Protein AF-A0A928TFN0-F1 (afdb_monomer_lite)

Secondary structure (DSSP, 8-state):
-----S-TT------HHHHHHHHHHHHHHHS-SGGGHHHHHHHHHHHHHHHT-SSHHHHHHHHHHHHHH-HHHHHHHHHHHTTS----SSS----THHHHHHHHHHHHHHTTSSS-SSHHHHHHHHHHHHHHHHHHHTT--SHHHH--

pLDDT: mean 82.78, std 14.3, range [35.62, 97.25]

Radius of gyration: 19.44 Å; chains: 1; bounding box: 48×48×48 Å

Sequence (148 aa):
MTDNHRCPGVRFQRCTWHLKHNAAEWIRERYPRPEDEGQRRGLMAAVHAIVDAPTLAQRARSLTILNDDFPWLAGQLSRVLDRIPPKADDHPVRTNSLMERGFRELRRRTRTMDGFGSDQGAANFHLLWMLKENARTNGRDYLPEILP

Structure (mmCIF, N/CA/C/O backbone):
data_AF-A0A928TFN0-F1
#
_entry.id   AF-A0A928TFN0-F1
#
loop_
_atom_site.group_PDB
_atom_site.id
_atom_site.type_symbol
_atom_site.label_atom_id
_atom_site.label_alt_id
_atom_site.label_comp_id
_atom_site.label_asym_id
_atom_site.label_entity_id
_atom_site.label_seq_id
_atom_site.pdbx_PDB_ins_code
_atom_site.Cartn_x
_atom_site.Cartn_y
_atom_site.Cartn_z
_atom_site.occupancy
_atom_site.B_iso_or_equiv
_atom_site.auth_seq_id
_atom_site.auth_comp_id
_atom_site.auth_asym_id
_atom_site.auth_atom_id
_atom_site.pdbx_PDB_model_num
ATOM 1 N N . MET A 1 1 ? -7.897 -28.197 -3.076 1.00 35.62 1 MET A N 1
ATOM 2 C CA . MET A 1 1 ? -6.631 -28.877 -3.417 1.00 35.62 1 MET A CA 1
ATOM 3 C C . MET A 1 1 ? -5.660 -27.818 -3.907 1.00 35.62 1 MET A C 1
ATOM 5 O O . MET A 1 1 ? -5.835 -27.315 -5.006 1.00 35.62 1 MET A O 1
ATOM 9 N N . THR A 1 2 ? -4.744 -27.367 -3.051 1.00 41.22 2 THR A N 1
ATOM 10 C CA . THR A 1 2 ? -3.763 -26.318 -3.374 1.00 41.22 2 THR A CA 1
ATOM 11 C C . THR A 1 2 ? -2.402 -26.963 -3.555 1.00 41.22 2 THR A C 1
ATOM 13 O O . THR A 1 2 ? -1.784 -27.401 -2.586 1.00 41.22 2 THR A O 1
ATOM 16 N N . ASP A 1 3 ? -1.982 -27.041 -4.808 1.00 40.56 3 ASP A N 1
ATOM 17 C CA . ASP A 1 3 ? -0.717 -27.620 -5.221 1.00 40.56 3 ASP A CA 1
ATOM 18 C C . ASP A 1 3 ? 0.430 -26.639 -4.901 1.00 40.56 3 ASP A C 1
ATOM 20 O O . ASP A 1 3 ? 0.657 -25.655 -5.603 1.00 40.56 3 ASP A O 1
ATOM 24 N N . ASN A 1 4 ? 1.103 -26.855 -3.766 1.00 47.41 4 ASN A N 1
ATOM 25 C CA . ASN A 1 4 ? 2.175 -26.009 -3.218 1.00 47.41 4 ASN A CA 1
ATOM 26 C C . ASN A 1 4 ? 3.569 -26.577 -3.560 1.00 47.41 4 ASN A C 1
ATOM 28 O O . ASN A 1 4 ? 4.389 -26.819 -2.677 1.00 47.41 4 ASN A O 1
ATOM 32 N N . HIS A 1 5 ? 3.867 -26.794 -4.841 1.00 45.38 5 HIS A N 1
ATOM 33 C CA . HIS A 1 5 ? 5.091 -27.495 -5.264 1.00 45.38 5 HIS A CA 1
ATOM 34 C C . HIS A 1 5 ? 6.331 -26.620 -5.537 1.00 45.38 5 HIS A C 1
ATOM 36 O O . HIS A 1 5 ? 7.289 -27.117 -6.119 1.00 45.38 5 HIS A O 1
ATOM 42 N N . ARG A 1 6 ? 6.384 -25.333 -5.146 1.00 54.34 6 ARG A N 1
ATOM 43 C CA . ARG A 1 6 ? 7.550 -24.481 -5.499 1.00 54.34 6 ARG A CA 1
ATOM 44 C C . ARG A 1 6 ? 8.508 -24.070 -4.378 1.00 54.34 6 ARG A C 1
ATOM 46 O O . ARG A 1 6 ? 9.649 -23.787 -4.713 1.00 54.34 6 ARG A O 1
ATOM 53 N N . CYS A 1 7 ? 8.144 -24.112 -3.091 1.00 58.62 7 CYS A N 1
ATOM 54 C CA . CYS A 1 7 ? 9.080 -23.854 -1.975 1.00 58.62 7 CYS A CA 1
ATOM 55 C C . CYS A 1 7 ? 8.576 -24.481 -0.651 1.00 58.62 7 CYS A C 1
ATOM 57 O O . CYS A 1 7 ? 7.824 -23.823 0.076 1.00 58.62 7 CYS A O 1
ATOM 59 N N . PRO A 1 8 ? 8.960 -25.723 -0.300 1.00 61.12 8 PRO A N 1
ATOM 60 C CA . PRO A 1 8 ? 8.598 -26.323 0.986 1.00 61.12 8 PRO A CA 1
ATOM 61 C C . PRO A 1 8 ? 9.149 -25.490 2.154 1.00 61.12 8 PRO A C 1
ATOM 63 O O . PRO A 1 8 ? 10.293 -25.047 2.116 1.00 61.12 8 PRO A O 1
ATOM 66 N N . GLY A 1 9 ? 8.337 -25.253 3.186 1.00 66.06 9 GLY A N 1
ATOM 67 C CA . GLY A 1 9 ? 8.740 -24.486 4.376 1.00 66.06 9 GLY A CA 1
ATOM 68 C C . GLY A 1 9 ? 8.634 -22.959 4.252 1.00 66.06 9 GLY A C 1
ATOM 69 O O . GLY A 1 9 ? 8.731 -22.265 5.262 1.00 66.06 9 GLY A O 1
ATOM 70 N N . VAL A 1 10 ? 8.361 -22.415 3.060 1.00 63.78 10 VAL A N 1
ATOM 71 C CA . VAL A 1 10 ? 8.151 -20.971 2.872 1.00 63.78 10 VAL A CA 1
ATOM 72 C C . VAL A 1 10 ? 6.663 -20.646 2.966 1.00 63.78 10 VAL A C 1
ATOM 74 O O . VAL A 1 10 ? 5.858 -21.053 2.127 1.00 63.78 10 VAL A O 1
ATOM 77 N N . ARG A 1 11 ? 6.272 -19.874 3.986 1.00 64.19 11 ARG A N 1
ATOM 78 C CA . ARG A 1 11 ? 4.897 -19.372 4.101 1.00 64.19 11 ARG A CA 1
ATOM 79 C C . ARG A 1 11 ? 4.682 -18.265 3.071 1.00 64.19 11 ARG A C 1
ATOM 81 O O . ARG A 1 11 ? 5.269 -17.193 3.190 1.00 64.19 11 ARG A O 1
ATOM 88 N N . PHE A 1 12 ? 3.792 -18.489 2.105 1.00 67.75 12 PHE A N 1
ATOM 89 C CA . PHE A 1 12 ? 3.294 -17.407 1.258 1.00 67.75 12 PHE A CA 1
ATOM 90 C C . PHE A 1 12 ? 2.540 -16.391 2.120 1.00 67.75 12 PHE A C 1
ATOM 92 O O . PHE A 1 12 ? 1.577 -16.730 2.810 1.00 67.75 12 PHE A O 1
ATOM 99 N N . GLN A 1 13 ? 2.995 -15.143 2.089 1.00 72.75 13 GLN A N 1
ATOM 100 C CA . GLN A 1 13 ? 2.416 -14.039 2.846 1.00 72.75 13 GLN A CA 1
ATOM 101 C C . GLN A 1 13 ? 2.126 -12.875 1.911 1.00 72.75 13 GLN A C 1
ATOM 103 O O . GLN A 1 13 ? 2.825 -12.656 0.918 1.00 72.75 13 GLN A O 1
ATOM 108 N N . ARG A 1 14 ? 1.090 -12.100 2.231 1.00 75.88 14 ARG A N 1
ATOM 109 C CA . ARG A 1 14 ? 0.818 -10.869 1.498 1.00 75.88 14 ARG A CA 1
ATOM 110 C C . ARG A 1 14 ? 1.808 -9.792 1.934 1.00 75.88 14 ARG A C 1
ATOM 112 O O . ARG A 1 14 ? 2.022 -9.566 3.120 1.00 75.88 14 ARG A O 1
ATOM 119 N N . CYS A 1 15 ? 2.386 -9.098 0.960 1.00 78.81 15 CYS A N 1
ATOM 120 C CA . CYS A 1 15 ? 3.275 -7.973 1.219 1.00 78.81 15 CYS A CA 1
ATOM 121 C C . CYS A 1 15 ? 2.504 -6.835 1.915 1.00 78.81 15 CYS A C 1
ATOM 123 O O . CYS A 1 15 ? 1.539 -6.303 1.358 1.00 78.81 15 CYS A O 1
ATOM 125 N N . THR A 1 16 ? 2.949 -6.439 3.112 1.00 81.88 16 THR A N 1
ATOM 126 C CA . THR A 1 16 ? 2.327 -5.363 3.906 1.00 81.88 16 THR A CA 1
ATOM 127 C C . THR A 1 16 ? 2.329 -4.024 3.170 1.00 81.88 16 THR A C 1
ATOM 129 O O . THR A 1 16 ? 1.374 -3.257 3.291 1.00 81.88 16 THR A O 1
ATOM 132 N N . TRP A 1 17 ? 3.354 -3.763 2.350 1.00 81.31 17 TRP A N 1
ATOM 133 C CA . TRP A 1 17 ? 3.415 -2.566 1.513 1.00 81.31 17 TRP A CA 1
ATOM 134 C C . TRP A 1 17 ? 2.275 -2.514 0.495 1.00 81.31 17 TRP A C 1
ATOM 136 O O . TRP A 1 17 ? 1.579 -1.508 0.426 1.00 81.31 17 TRP A O 1
ATOM 146 N N . HIS A 1 18 ? 2.033 -3.602 -0.243 1.00 83.75 18 HIS A N 1
ATOM 147 C CA . HIS A 1 18 ? 0.952 -3.645 -1.234 1.00 83.75 18 HIS A CA 1
ATOM 148 C C . HIS A 1 18 ? -0.418 -3.436 -0.590 1.00 83.75 18 HIS A C 1
ATOM 150 O O . HIS A 1 18 ? -1.271 -2.775 -1.173 1.00 83.75 18 HIS A O 1
ATOM 156 N N . LEU A 1 19 ? -0.632 -3.956 0.624 1.00 87.44 19 LEU A N 1
ATOM 157 C CA . LEU A 1 19 ? -1.867 -3.686 1.356 1.00 87.44 19 LEU A CA 1
ATOM 158 C C . LEU A 1 19 ? -2.001 -2.188 1.664 1.00 87.44 19 LEU A C 1
ATOM 160 O O . LEU A 1 19 ? -3.029 -1.602 1.341 1.00 87.44 19 LEU A O 1
ATOM 164 N N . LYS A 1 20 ? -0.968 -1.560 2.237 1.00 88.56 20 LYS A N 1
ATOM 165 C CA . LYS A 1 20 ? -0.982 -0.124 2.565 1.00 88.56 20 LYS A CA 1
ATOM 166 C C . LYS A 1 20 ? -1.135 0.755 1.320 1.00 88.56 20 LYS A C 1
ATOM 168 O O . LYS A 1 20 ? -1.862 1.740 1.369 1.00 88.56 20 LYS A O 1
ATOM 173 N N . HIS A 1 21 ? -0.495 0.385 0.209 1.00 87.88 21 HIS A N 1
ATOM 174 C CA . HIS A 1 21 ? -0.647 1.072 -1.072 1.00 87.88 21 HIS A CA 1
ATOM 175 C C . HIS A 1 21 ? -2.091 0.991 -1.575 1.00 87.88 21 HIS A C 1
ATOM 177 O O . HIS A 1 21 ? -2.687 2.024 -1.856 1.00 87.88 21 HIS A O 1
ATOM 183 N N . ASN A 1 22 ? -2.681 -0.207 -1.602 1.00 90.94 22 ASN A N 1
ATOM 184 C CA . ASN A 1 22 ? -4.072 -0.382 -2.017 1.00 90.94 22 ASN A CA 1
ATOM 185 C C . ASN A 1 22 ? -5.038 0.384 -1.105 1.00 90.94 22 ASN A C 1
ATOM 187 O O . ASN A 1 22 ? -5.954 1.029 -1.600 1.00 90.94 22 ASN A O 1
ATOM 191 N N . ALA A 1 23 ? -4.809 0.367 0.211 1.00 93.06 23 ALA A N 1
ATOM 192 C CA . ALA A 1 23 ? -5.610 1.135 1.157 1.00 93.06 23 ALA A CA 1
ATOM 193 C C . ALA A 1 23 ? -5.541 2.644 0.885 1.00 93.06 23 ALA A C 1
ATOM 195 O O . ALA A 1 23 ? -6.572 3.311 0.912 1.00 93.06 23 ALA A O 1
ATOM 196 N N . ALA A 1 24 ? -4.355 3.168 0.562 1.00 93.31 24 ALA A N 1
ATOM 197 C CA . ALA A 1 24 ? -4.192 4.565 0.176 1.00 93.31 24 ALA A CA 1
ATOM 198 C C . ALA A 1 24 ? -4.970 4.909 -1.106 1.00 93.31 24 ALA A C 1
ATOM 200 O O . ALA A 1 24 ? -5.568 5.983 -1.171 1.00 93.31 24 ALA A O 1
ATOM 201 N N . GLU A 1 25 ? -5.000 4.012 -2.097 1.00 94.50 25 GLU A N 1
ATOM 202 C CA . GLU A 1 25 ? -5.797 4.207 -3.316 1.00 94.50 25 GLU A CA 1
ATOM 203 C C . GLU A 1 25 ? -7.305 4.177 -3.015 1.00 94.50 25 GLU A C 1
ATOM 205 O O . GLU A 1 25 ? -7.998 5.118 -3.389 1.00 94.50 25 GLU A O 1
ATOM 210 N N . TRP A 1 26 ? -7.808 3.212 -2.233 1.00 96.12 26 TRP A N 1
ATOM 211 C CA . TRP A 1 26 ? -9.227 3.174 -1.830 1.00 96.12 26 TRP A CA 1
ATOM 212 C C . TRP A 1 26 ? -9.656 4.443 -1.082 1.00 96.12 26 TRP A C 1
ATOM 214 O O . TRP A 1 26 ? -10.739 4.984 -1.302 1.00 96.12 26 TRP A O 1
ATOM 224 N N . ILE A 1 27 ? -8.795 4.932 -0.185 1.00 97.12 27 ILE A N 1
ATOM 225 C CA . ILE A 1 27 ? -9.020 6.172 0.561 1.00 97.12 27 ILE A CA 1
ATOM 226 C C . ILE A 1 27 ? -9.044 7.375 -0.389 1.00 97.12 27 ILE A C 1
ATOM 228 O O . ILE A 1 27 ? -9.915 8.230 -0.248 1.00 97.12 27 ILE A O 1
ATOM 232 N N . ARG A 1 28 ? -8.132 7.447 -1.367 1.00 96.50 28 ARG A N 1
ATOM 233 C CA . ARG A 1 28 ? -8.091 8.538 -2.353 1.00 96.50 28 ARG A CA 1
ATOM 234 C C . ARG A 1 28 ? -9.305 8.524 -3.282 1.00 96.50 28 ARG A C 1
ATOM 236 O O . ARG A 1 28 ? -9.832 9.587 -3.583 1.00 96.50 28 ARG A O 1
ATOM 243 N N . GLU A 1 29 ? -9.763 7.350 -3.704 1.00 96.31 29 GLU A N 1
ATOM 244 C CA . GLU A 1 29 ? -10.983 7.196 -4.506 1.00 96.31 29 GLU A CA 1
ATOM 245 C C . GLU A 1 29 ? -12.220 7.698 -3.750 1.00 96.31 29 GLU A C 1
ATOM 247 O O . GLU A 1 29 ? -13.079 8.366 -4.325 1.00 96.31 29 GLU A O 1
ATOM 252 N N . ARG A 1 30 ? -12.301 7.413 -2.444 1.00 96.50 30 ARG A N 1
ATOM 253 C CA . ARG A 1 30 ? -13.411 7.846 -1.582 1.00 96.50 30 ARG A CA 1
ATOM 254 C C . ARG A 1 30 ? -13.354 9.341 -1.250 1.00 96.50 30 ARG A C 1
ATOM 256 O O . ARG A 1 30 ? -14.400 9.979 -1.164 1.00 96.50 30 ARG A O 1
ATOM 263 N N . TYR A 1 31 ? -12.147 9.868 -1.061 1.00 96.50 31 TYR A N 1
ATOM 264 C CA . TYR A 1 31 ? -11.862 11.244 -0.656 1.00 96.50 31 TYR A CA 1
ATOM 265 C C . TYR A 1 31 ? -10.922 11.907 -1.674 1.00 96.50 31 TYR A C 1
ATOM 267 O O . TYR A 1 31 ? -9.718 12.025 -1.413 1.00 96.50 31 TYR A O 1
ATOM 275 N N . PRO A 1 32 ? -11.428 12.302 -2.857 1.00 95.44 32 PRO A N 1
ATOM 276 C CA . PRO A 1 32 ? -10.587 12.771 -3.955 1.00 95.44 32 PRO A CA 1
ATOM 277 C C . PRO A 1 32 ? -10.172 14.239 -3.822 1.00 95.44 32 PRO A C 1
ATOM 279 O O . PRO A 1 32 ? -9.255 14.677 -4.518 1.00 95.44 32 PRO A O 1
ATOM 282 N N . ARG A 1 33 ? -10.848 15.026 -2.974 1.00 96.38 33 ARG A N 1
ATOM 283 C CA . ARG A 1 33 ? -10.698 16.482 -2.986 1.00 96.38 33 ARG A CA 1
ATOM 284 C C . ARG A 1 33 ? -9.510 16.938 -2.136 1.00 96.38 33 ARG A C 1
ATOM 286 O O . ARG A 1 33 ? -9.216 16.301 -1.121 1.00 96.38 33 ARG A O 1
ATOM 293 N N . PRO A 1 34 ? -8.800 18.019 -2.499 1.00 94.44 34 PRO A N 1
ATOM 294 C CA . PRO A 1 34 ? -7.652 18.495 -1.727 1.00 94.44 34 PRO A CA 1
ATOM 295 C C . PRO A 1 34 ? -7.956 18.735 -0.240 1.00 94.44 34 PRO A C 1
ATOM 297 O O . PRO A 1 34 ? -7.139 18.366 0.603 1.00 94.44 34 PRO A O 1
ATOM 300 N N . GLU A 1 35 ? -9.137 19.260 0.092 1.00 96.25 35 GLU A N 1
ATOM 301 C CA . GLU A 1 35 ? -9.583 19.536 1.463 1.00 96.25 35 GLU A CA 1
ATOM 302 C C . GLU A 1 35 ? -9.689 18.286 2.355 1.00 96.25 35 GLU A C 1
ATOM 304 O O . GLU A 1 35 ? -9.508 18.382 3.569 1.00 96.25 35 GLU A O 1
ATOM 309 N N . ASP A 1 36 ? -9.867 17.096 1.773 1.00 96.12 36 ASP A N 1
ATOM 310 C CA . ASP A 1 36 ? -9.971 15.841 2.526 1.00 96.12 36 ASP A CA 1
ATOM 311 C C . ASP A 1 36 ? -8.604 15.305 3.006 1.00 96.12 36 ASP A C 1
ATOM 313 O O . ASP A 1 36 ? -8.508 14.200 3.546 1.00 96.12 36 ASP A O 1
ATOM 317 N N . GLU A 1 37 ? -7.507 16.047 2.819 1.00 94.81 37 GLU A N 1
ATOM 318 C CA . GLU A 1 37 ? -6.153 15.583 3.155 1.00 94.81 37 GLU A CA 1
ATOM 319 C C . GLU A 1 37 ? -5.993 15.206 4.634 1.00 94.81 37 GLU A C 1
ATOM 321 O O . GLU A 1 37 ? -5.263 14.270 4.968 1.00 94.81 37 GLU A O 1
ATOM 326 N N . GLY A 1 38 ? -6.683 15.906 5.539 1.00 96.19 38 GLY A N 1
ATOM 327 C CA . GLY A 1 38 ? -6.726 15.535 6.956 1.00 96.19 38 GLY A CA 1
ATOM 328 C C . GLY A 1 38 ? -7.355 14.155 7.166 1.00 96.19 38 GLY A C 1
ATOM 329 O O . GLY A 1 38 ? -6.760 13.295 7.818 1.00 96.19 38 GLY A O 1
ATOM 330 N N . GLN A 1 39 ? -8.508 13.918 6.535 1.00 96.06 39 GLN A N 1
ATOM 331 C CA . GLN A 1 39 ? -9.232 12.648 6.596 1.00 96.06 39 GLN A CA 1
ATOM 332 C C . GLN A 1 39 ? -8.397 11.501 6.016 1.00 96.06 39 GLN A C 1
ATOM 334 O O . GLN A 1 39 ? -8.272 10.446 6.640 1.00 96.06 39 GLN A O 1
ATOM 339 N N . ARG A 1 40 ? -7.760 11.714 4.855 1.00 97.25 40 ARG A N 1
ATOM 340 C CA . ARG A 1 40 ? -6.887 10.710 4.227 1.00 97.25 40 ARG A CA 1
ATOM 341 C C . ARG A 1 40 ? -5.736 10.302 5.142 1.00 97.25 40 ARG A C 1
ATOM 343 O O . ARG A 1 40 ? -5.477 9.109 5.306 1.00 97.25 40 ARG A O 1
ATOM 350 N N . ARG A 1 41 ? -5.064 11.277 5.765 1.00 95.62 41 ARG A N 1
ATOM 351 C CA . ARG A 1 41 ? -3.960 11.021 6.703 1.00 95.62 41 ARG A CA 1
ATOM 352 C C . ARG A 1 41 ? -4.428 10.276 7.952 1.00 95.62 41 ARG A C 1
ATOM 354 O O . ARG A 1 41 ? -3.767 9.320 8.351 1.00 95.62 41 ARG A O 1
ATOM 361 N N . GLY A 1 42 ? -5.573 10.657 8.521 1.00 95.81 42 GLY A N 1
ATOM 362 C CA . GLY A 1 42 ? -6.166 9.972 9.674 1.00 95.81 42 GLY A CA 1
ATOM 363 C C . GLY A 1 42 ? -6.505 8.508 9.381 1.00 95.81 42 GLY A C 1
ATOM 364 O O . GLY A 1 42 ? -6.097 7.611 10.120 1.00 95.81 42 GLY A O 1
ATOM 365 N N . LEU A 1 43 ? -7.162 8.242 8.249 1.00 97.00 43 LEU A N 1
ATOM 366 C CA . LEU A 1 43 ? -7.491 6.879 7.826 1.00 97.00 43 LEU A CA 1
ATOM 367 C C . LEU A 1 43 ? -6.239 6.044 7.540 1.00 97.00 43 LEU A C 1
ATOM 369 O O . LEU A 1 43 ? -6.169 4.884 7.942 1.00 97.00 43 LEU A O 1
ATOM 373 N N . MET A 1 44 ? -5.215 6.625 6.910 1.00 96.19 44 MET A N 1
ATOM 374 C CA . MET A 1 44 ? -3.945 5.925 6.709 1.00 96.19 44 MET A CA 1
ATOM 375 C C . MET A 1 44 ? -3.236 5.610 8.029 1.00 96.19 44 MET A C 1
ATOM 377 O O . MET A 1 44 ? -2.676 4.523 8.162 1.00 96.19 44 MET A O 1
ATOM 381 N N . ALA A 1 45 ? -3.290 6.494 9.029 1.00 93.50 45 ALA A N 1
ATOM 382 C CA . ALA A 1 45 ? -2.757 6.199 10.359 1.00 93.50 45 ALA A CA 1
ATOM 383 C C . ALA A 1 45 ? -3.474 5.000 11.009 1.00 93.50 45 ALA A C 1
ATOM 385 O O . ALA A 1 45 ? -2.814 4.121 11.568 1.00 93.50 45 ALA A O 1
ATOM 386 N N . ALA A 1 46 ? -4.800 4.899 10.857 1.00 94.25 46 ALA A N 1
ATOM 387 C CA . ALA A 1 46 ? -5.560 3.731 11.304 1.00 94.25 46 ALA A CA 1
ATOM 388 C C . ALA A 1 46 ? -5.151 2.448 10.552 1.00 94.25 46 ALA A C 1
ATOM 390 O O . ALA A 1 46 ? -4.934 1.406 11.174 1.00 94.25 46 ALA A O 1
ATOM 391 N N . VAL A 1 47 ? -4.957 2.523 9.229 1.00 94.06 47 VAL A N 1
ATOM 392 C CA . VAL A 1 47 ? -4.432 1.405 8.421 1.00 94.06 47 VAL A CA 1
ATOM 393 C C . VAL A 1 47 ? -3.069 0.948 8.945 1.00 94.06 47 VAL A C 1
ATOM 395 O O . VAL A 1 47 ? -2.856 -0.251 9.122 1.00 94.06 47 VAL A O 1
ATOM 398 N N . HIS A 1 48 ? -2.155 1.879 9.228 1.00 90.50 48 HIS A N 1
ATOM 399 C CA . HIS A 1 48 ? -0.853 1.563 9.816 1.00 90.50 48 HIS A CA 1
ATOM 400 C C . HIS A 1 48 ? -0.997 0.827 11.150 1.00 90.50 48 HIS A C 1
ATOM 402 O O . HIS A 1 48 ? -0.405 -0.238 11.316 1.00 90.50 48 HIS A O 1
ATOM 408 N N . ALA A 1 49 ? -1.836 1.332 12.057 1.00 89.88 49 ALA A N 1
ATOM 409 C CA . ALA A 1 49 ? -2.066 0.714 13.360 1.00 89.88 49 ALA A CA 1
ATOM 410 C C . ALA A 1 49 ? -2.614 -0.723 13.260 1.00 89.88 49 ALA A C 1
ATOM 412 O O . ALA A 1 49 ? -2.208 -1.591 14.030 1.00 89.88 49 ALA A O 1
ATOM 413 N N . ILE A 1 50 ? -3.502 -0.997 12.299 1.00 92.12 50 ILE A N 1
ATOM 414 C CA . ILE A 1 50 ? -4.104 -2.325 12.092 1.00 92.12 50 ILE A CA 1
ATOM 415 C C . ILE A 1 50 ? -3.104 -3.299 11.455 1.00 92.12 50 ILE A C 1
ATOM 417 O O . ILE A 1 50 ? -2.940 -4.436 11.909 1.00 92.12 50 ILE A O 1
ATOM 421 N N . VAL A 1 51 ? -2.438 -2.875 10.379 1.00 88.94 51 VAL A N 1
ATOM 422 C CA . VAL A 1 51 ? -1.528 -3.735 9.607 1.00 88.94 51 VAL A CA 1
ATOM 423 C C . VAL A 1 51 ? -0.295 -4.085 10.431 1.00 88.94 51 VAL A C 1
ATOM 425 O O . VAL A 1 51 ? 0.104 -5.250 10.466 1.00 88.94 51 VAL A O 1
ATOM 428 N N . ASP A 1 52 ? 0.256 -3.095 11.133 1.00 86.69 52 ASP A N 1
ATOM 429 C CA . ASP A 1 52 ? 1.480 -3.226 11.924 1.00 86.69 52 ASP A CA 1
ATOM 430 C C . ASP A 1 52 ? 1.209 -3.652 13.378 1.00 86.69 52 ASP A C 1
ATOM 432 O O . ASP A 1 52 ? 2.120 -3.618 14.207 1.00 86.69 52 ASP A O 1
ATOM 436 N N . ALA A 1 53 ? -0.025 -4.064 13.697 1.00 87.75 53 ALA A N 1
ATOM 437 C CA . ALA A 1 53 ? -0.400 -4.512 15.032 1.00 87.75 53 ALA A CA 1
ATOM 438 C C . ALA A 1 53 ? 0.488 -5.687 15.506 1.00 87.75 53 ALA A C 1
ATOM 440 O O . ALA A 1 53 ? 0.697 -6.649 14.752 1.00 87.75 53 ALA A O 1
ATOM 441 N N . PRO A 1 54 ? 0.960 -5.661 16.768 1.00 83.62 54 PRO A N 1
ATOM 442 C CA . PRO A 1 54 ? 1.860 -6.679 17.313 1.00 83.62 54 PRO A CA 1
ATOM 443 C C . PRO A 1 54 ? 1.160 -8.022 17.544 1.00 83.62 54 PRO A C 1
ATOM 445 O O . PRO A 1 54 ? 1.799 -9.066 17.576 1.00 83.62 54 PRO A O 1
ATOM 448 N N . THR A 1 55 ? -0.168 -8.026 17.691 1.00 86.75 55 THR A N 1
ATOM 449 C CA . THR A 1 55 ? -0.949 -9.247 17.916 1.00 86.75 55 THR A CA 1
ATOM 450 C C . THR A 1 55 ? -2.203 -9.273 17.051 1.00 86.75 55 THR A C 1
ATOM 452 O O . THR A 1 55 ? -2.783 -8.230 16.734 1.00 86.75 55 THR A O 1
ATOM 455 N N . LEU A 1 56 ? -2.676 -10.481 16.717 1.00 87.25 56 LEU A N 1
ATOM 456 C CA . LEU A 1 56 ? -3.955 -10.661 16.017 1.00 87.25 56 LEU A CA 1
ATOM 457 C C . LEU A 1 56 ? -5.133 -10.118 16.835 1.00 87.25 56 LEU A C 1
ATOM 459 O O . LEU A 1 56 ? -6.056 -9.543 16.268 1.00 87.25 56 LEU A O 1
ATOM 463 N N . ALA A 1 57 ? -5.081 -10.243 18.164 1.00 89.88 57 ALA A N 1
ATOM 464 C CA . ALA A 1 57 ? -6.119 -9.726 19.050 1.00 89.88 57 ALA A CA 1
ATOM 465 C C . ALA A 1 57 ? -6.206 -8.192 19.000 1.00 89.88 57 ALA A C 1
ATOM 467 O O . ALA A 1 57 ? -7.300 -7.637 18.926 1.00 89.88 57 ALA A O 1
ATOM 468 N N . GLN A 1 58 ? -5.064 -7.494 19.003 1.00 89.75 58 GLN A N 1
ATOM 469 C CA . GLN A 1 58 ? -5.049 -6.038 18.854 1.00 89.75 58 GLN A CA 1
ATOM 470 C C . GLN A 1 58 ? -5.528 -5.610 17.468 1.00 89.75 58 GLN A C 1
ATOM 472 O O . GLN A 1 58 ? -6.347 -4.700 17.375 1.00 89.75 58 GLN A O 1
ATOM 477 N N . ARG A 1 59 ? -5.089 -6.306 16.413 1.00 91.62 59 ARG A N 1
ATOM 478 C CA . ARG A 1 59 ? -5.570 -6.073 15.047 1.00 91.62 59 ARG A CA 1
ATOM 479 C C . ARG A 1 59 ? -7.091 -6.179 14.961 1.00 91.62 59 ARG 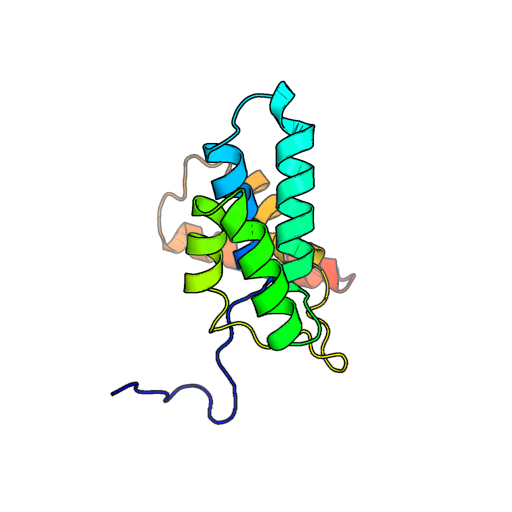A C 1
ATOM 481 O O . ARG A 1 59 ? -7.717 -5.288 14.400 1.00 91.62 59 ARG A O 1
ATOM 488 N N . ALA A 1 60 ? -7.669 -7.240 15.525 1.00 91.75 60 ALA A N 1
ATOM 489 C CA . ALA A 1 60 ? -9.111 -7.459 15.527 1.00 91.75 60 ALA A CA 1
ATOM 490 C C . ALA A 1 60 ? -9.853 -6.316 16.235 1.00 91.75 60 ALA A C 1
ATOM 492 O O . ALA A 1 60 ? -10.782 -5.760 15.661 1.00 91.75 60 ALA A O 1
ATOM 493 N N . ARG A 1 61 ? -9.388 -5.890 17.420 1.00 94.19 61 ARG A N 1
ATOM 494 C CA . ARG A 1 61 ? -9.979 -4.745 18.138 1.00 94.19 61 ARG A CA 1
ATOM 495 C C . ARG A 1 61 ? -9.910 -3.448 17.334 1.00 94.19 61 ARG A C 1
ATOM 497 O O . ARG A 1 61 ? -10.907 -2.744 17.233 1.00 94.19 61 ARG A O 1
ATOM 504 N N . SER A 1 62 ? -8.755 -3.136 16.746 1.00 94.44 62 SER A N 1
ATOM 505 C CA . SER A 1 62 ? -8.597 -1.937 15.916 1.00 94.44 62 SER A CA 1
ATOM 506 C C . SER A 1 62 ? -9.468 -1.986 14.659 1.00 94.44 62 SER A C 1
ATOM 508 O O . SER A 1 62 ? -9.982 -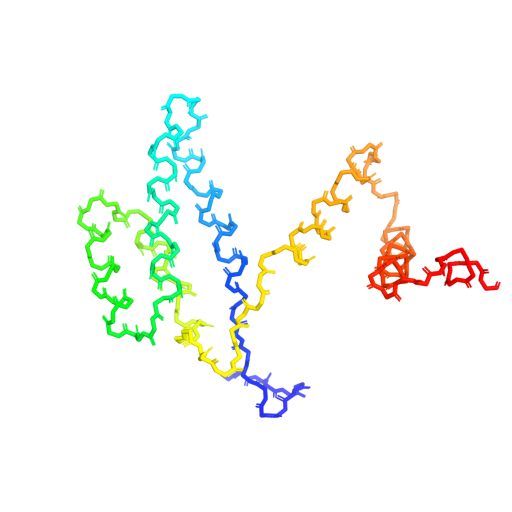0.955 14.237 1.00 94.44 62 SER A O 1
ATOM 510 N N . LEU A 1 63 ? -9.665 -3.174 14.079 1.00 94.94 63 LEU A N 1
ATOM 511 C CA . LEU A 1 63 ? -10.568 -3.368 12.949 1.00 94.94 63 LEU A CA 1
ATOM 512 C C . LEU A 1 63 ? -12.031 -3.146 13.353 1.00 94.94 63 LEU A C 1
ATOM 514 O O . LEU A 1 63 ? -12.756 -2.511 12.597 1.00 94.94 63 LEU A O 1
ATOM 518 N N . THR A 1 64 ? -12.450 -3.625 14.530 1.00 95.56 64 THR A N 1
ATOM 519 C CA . THR A 1 64 ? -13.792 -3.367 15.076 1.00 95.56 64 THR A CA 1
ATOM 520 C C . THR A 1 64 ? -14.034 -1.873 15.254 1.00 95.56 64 THR A C 1
ATOM 522 O O . THR A 1 64 ? -15.013 -1.370 14.725 1.00 95.56 64 THR A O 1
ATOM 525 N N . ILE A 1 65 ? -13.104 -1.152 15.891 1.00 95.25 65 ILE A N 1
ATOM 526 C CA . ILE A 1 65 ? -13.217 0.306 16.076 1.00 95.25 65 ILE A CA 1
ATOM 527 C C . ILE A 1 65 ? -13.328 1.020 14.722 1.00 95.25 65 ILE A C 1
ATOM 529 O O . ILE A 1 65 ? -14.177 1.881 14.534 1.00 95.25 65 ILE A O 1
ATOM 533 N N . LEU A 1 66 ? -12.496 0.643 13.744 1.00 96.19 66 LEU A N 1
ATOM 534 C CA . LEU A 1 66 ? -12.572 1.228 12.405 1.00 96.19 66 LEU A CA 1
ATOM 535 C C . LEU A 1 66 ? -13.902 0.910 11.707 1.00 96.19 66 LEU A C 1
ATOM 537 O O . LEU A 1 66 ? -14.367 1.704 10.896 1.00 96.19 66 LEU A O 1
ATOM 541 N N . ASN A 1 67 ? -14.492 -0.254 11.976 1.00 96.94 67 ASN A N 1
ATOM 542 C CA . ASN A 1 67 ? -15.737 -0.684 11.353 1.00 96.94 67 ASN A CA 1
ATOM 543 C C . ASN A 1 67 ? -16.943 0.151 11.800 1.00 96.94 67 ASN A C 1
ATOM 545 O O . ASN A 1 67 ? -17.876 0.286 11.012 1.00 96.94 67 ASN A O 1
ATOM 549 N N . ASP A 1 68 ? -16.911 0.710 13.010 1.00 96.06 68 ASP A N 1
ATOM 550 C CA . ASP A 1 68 ? -18.004 1.528 13.542 1.00 96.06 68 ASP A CA 1
ATOM 551 C C . ASP A 1 68 ? -18.184 2.817 12.721 1.00 96.06 68 ASP A C 1
ATOM 553 O O . ASP A 1 68 ? -19.295 3.136 12.300 1.00 96.06 68 ASP A O 1
ATOM 557 N N . ASP A 1 69 ? -17.081 3.497 12.392 1.00 95.88 69 ASP A N 1
ATOM 558 C CA . ASP A 1 69 ? -17.111 4.766 11.649 1.00 95.88 69 ASP A CA 1
ATOM 559 C C . ASP A 1 69 ? -16.866 4.597 10.135 1.00 95.88 69 ASP A C 1
ATOM 561 O O . ASP A 1 69 ? -17.369 5.360 9.305 1.00 95.88 69 ASP A O 1
ATOM 565 N N . PHE A 1 70 ? -16.077 3.592 9.740 1.00 96.94 70 PHE A N 1
ATOM 566 C CA . PHE A 1 70 ? -15.616 3.378 8.363 1.00 96.94 70 PHE A CA 1
ATOM 567 C C . PHE A 1 70 ? -15.758 1.907 7.923 1.00 96.94 70 PHE A C 1
ATOM 569 O O . PHE A 1 70 ? -14.770 1.273 7.521 1.00 96.94 70 PHE A O 1
ATOM 576 N N . PRO A 1 71 ? -16.989 1.356 7.897 1.00 96.81 71 PRO A N 1
ATOM 577 C CA . PRO A 1 71 ? -17.238 -0.056 7.584 1.00 96.81 71 PRO A CA 1
ATOM 578 C C . PRO A 1 71 ? -16.735 -0.464 6.193 1.00 96.81 71 PRO A C 1
ATOM 580 O O . PRO A 1 71 ? -16.293 -1.593 5.979 1.00 96.81 71 PRO A O 1
ATOM 583 N N . TRP A 1 72 ? -16.733 0.468 5.235 1.00 96.62 72 TRP A N 1
ATOM 584 C CA . TRP A 1 72 ? -16.216 0.227 3.887 1.00 96.62 72 TRP A CA 1
ATOM 585 C C . TRP A 1 72 ? -14.710 -0.090 3.888 1.00 96.62 72 TRP A C 1
ATOM 587 O O . TRP A 1 72 ? -14.271 -0.980 3.160 1.00 96.62 72 TRP A O 1
ATOM 597 N N . LEU A 1 73 ? -13.920 0.601 4.717 1.00 96.25 73 LEU A N 1
ATOM 598 C CA . LEU A 1 73 ? -12.472 0.410 4.794 1.00 96.25 73 LEU A CA 1
ATOM 599 C C . LEU A 1 73 ? -12.149 -0.835 5.617 1.00 96.25 73 LEU A C 1
ATOM 601 O O . LEU A 1 73 ? -11.338 -1.660 5.194 1.00 96.25 73 LEU A O 1
ATOM 605 N N . ALA A 1 74 ? -12.832 -1.010 6.751 1.00 95.69 74 ALA A N 1
ATOM 606 C CA . ALA A 1 74 ? -12.697 -2.196 7.591 1.00 95.69 74 ALA A CA 1
ATOM 607 C C . ALA A 1 74 ? -13.036 -3.483 6.819 1.00 95.69 74 ALA A C 1
ATOM 609 O O . ALA A 1 74 ? -12.278 -4.453 6.874 1.00 95.69 74 ALA A O 1
ATOM 610 N N . GLY A 1 75 ? -14.108 -3.476 6.019 1.00 94.62 75 GLY A N 1
ATOM 611 C CA . GLY A 1 75 ? -14.494 -4.606 5.175 1.00 94.62 75 GLY A CA 1
ATOM 612 C C . GLY A 1 75 ? -13.436 -4.976 4.130 1.00 94.62 75 GLY A C 1
ATOM 613 O O . GLY A 1 75 ? -13.134 -6.158 3.953 1.00 94.62 75 GLY A O 1
ATOM 614 N N . GLN A 1 76 ? -12.823 -3.988 3.467 1.00 93.62 76 GLN A N 1
ATOM 615 C CA . GLN A 1 76 ? -11.740 -4.240 2.506 1.00 93.62 76 GLN A CA 1
ATOM 616 C C . GLN A 1 76 ? -10.479 -4.780 3.189 1.00 93.62 76 GLN A C 1
ATOM 618 O O . GLN A 1 76 ? -9.879 -5.738 2.702 1.00 93.62 76 GLN A O 1
ATOM 623 N N . LEU A 1 77 ? -10.102 -4.211 4.338 1.00 92.75 77 LEU A N 1
ATOM 624 C CA . LEU A 1 77 ? -8.955 -4.664 5.126 1.00 92.75 77 LEU A CA 1
ATOM 625 C C . LEU A 1 77 ? -9.152 -6.097 5.644 1.00 92.75 77 LEU A C 1
ATOM 627 O O . LEU A 1 77 ? -8.251 -6.925 5.516 1.00 92.75 77 LEU A O 1
ATOM 631 N N . SER A 1 78 ? -10.335 -6.423 6.167 1.00 91.19 78 SER A N 1
ATOM 632 C CA . SER A 1 78 ? -10.655 -7.752 6.707 1.00 91.19 78 SER A CA 1
ATOM 633 C C . SER A 1 78 ? -10.388 -8.876 5.698 1.00 91.19 78 SER A C 1
ATOM 635 O O . SER A 1 78 ? -9.757 -9.878 6.026 1.00 91.19 78 SER A O 1
ATOM 637 N N . ARG A 1 79 ? -10.761 -8.660 4.428 1.00 87.06 79 ARG A N 1
ATOM 638 C CA . ARG A 1 79 ? -10.580 -9.627 3.327 1.00 87.06 79 ARG A CA 1
ATOM 639 C C . ARG A 1 79 ? -9.125 -9.944 2.988 1.00 87.06 79 ARG A C 1
ATOM 641 O O . ARG A 1 79 ? -8.874 -10.877 2.230 1.00 87.06 79 ARG A O 1
ATOM 648 N N . VAL A 1 80 ? -8.179 -9.120 3.436 1.00 84.62 80 VAL A N 1
ATOM 649 C CA . VAL A 1 80 ? -6.778 -9.195 2.998 1.00 84.62 80 VAL A CA 1
ATOM 650 C C . VAL A 1 80 ? -5.782 -9.388 4.141 1.00 84.62 80 VAL A C 1
ATOM 652 O O . VAL A 1 80 ? -4.614 -9.682 3.874 1.00 84.62 80 VAL A O 1
ATOM 655 N N . LEU A 1 81 ? -6.220 -9.205 5.390 1.00 84.94 81 LEU A N 1
ATOM 656 C CA . LEU A 1 81 ? -5.389 -9.293 6.594 1.00 84.94 81 LEU A CA 1
ATOM 657 C C . LEU A 1 81 ? -5.136 -10.733 7.064 1.00 84.94 81 LEU A C 1
ATOM 659 O O . LEU A 1 81 ? -4.170 -10.963 7.790 1.00 84.94 81 LEU A O 1
ATOM 663 N N . ASP A 1 82 ? -5.952 -11.696 6.636 1.00 76.75 82 ASP A N 1
ATOM 664 C CA . ASP A 1 82 ? -5.806 -13.138 6.902 1.00 76.75 82 ASP A CA 1
ATOM 665 C C . ASP A 1 82 ? -4.451 -13.704 6.427 1.00 76.75 82 ASP A C 1
ATOM 667 O O . ASP A 1 82 ? -3.875 -14.608 7.037 1.00 76.75 82 ASP A O 1
ATOM 671 N N . ARG A 1 83 ? -3.901 -13.122 5.358 1.00 74.44 83 ARG A N 1
ATOM 672 C CA . ARG A 1 83 ? -2.624 -13.505 4.736 1.00 74.44 83 ARG A CA 1
ATOM 673 C C . ARG A 1 83 ? -1.421 -12.720 5.255 1.00 74.44 83 ARG A C 1
ATOM 675 O O . ARG A 1 83 ? -0.331 -12.848 4.691 1.00 74.44 83 ARG A O 1
ATOM 682 N N . ILE A 1 84 ? -1.603 -11.902 6.290 1.00 75.88 84 ILE A N 1
ATOM 683 C CA . ILE A 1 84 ? -0.538 -11.104 6.902 1.00 75.88 84 ILE A CA 1
ATOM 684 C C . ILE A 1 84 ? -0.331 -11.592 8.336 1.00 75.88 84 ILE A C 1
ATOM 686 O O . ILE A 1 84 ? -1.244 -11.464 9.156 1.00 75.88 84 ILE A O 1
ATOM 690 N N . PRO A 1 85 ? 0.840 -12.148 8.687 1.00 72.25 85 PRO A N 1
ATOM 691 C CA . PRO A 1 85 ? 1.115 -12.494 10.077 1.00 72.25 85 PRO A CA 1
ATOM 692 C C . PRO A 1 85 ? 1.135 -11.233 10.964 1.00 72.25 85 PRO A C 1
ATOM 694 O O . PRO A 1 85 ? 1.184 -10.107 10.457 1.00 72.25 85 PRO A O 1
ATOM 697 N N . PRO A 1 86 ? 1.064 -11.372 12.296 1.00 71.81 86 PRO A N 1
ATOM 698 C CA . PRO A 1 86 ? 1.421 -10.282 13.202 1.00 71.81 86 PRO A CA 1
ATOM 699 C C . PRO A 1 86 ? 2.805 -9.729 12.860 1.00 71.81 86 PRO A C 1
ATOM 701 O O . PRO A 1 86 ? 3.626 -10.443 12.277 1.00 71.81 86 PRO A O 1
ATOM 704 N N . LYS A 1 87 ? 3.066 -8.470 13.218 1.00 68.31 87 LYS A N 1
ATOM 705 C CA . LYS A 1 87 ? 4.410 -7.910 13.076 1.00 68.31 87 LYS A CA 1
ATOM 706 C C . LYS A 1 87 ? 5.379 -8.786 13.878 1.00 68.31 87 LYS A C 1
ATOM 708 O O . LYS A 1 87 ? 5.242 -8.891 15.090 1.00 68.31 87 LYS A O 1
ATOM 713 N N . ALA A 1 88 ? 6.298 -9.444 13.181 1.00 61.28 88 ALA A N 1
ATOM 714 C CA . ALA A 1 88 ? 7.319 -10.261 13.809 1.00 61.28 88 ALA A CA 1
ATOM 715 C C . ALA A 1 88 ? 8.484 -9.343 14.208 1.00 61.28 88 ALA A C 1
ATOM 717 O O . ALA A 1 88 ? 8.971 -8.566 13.378 1.00 61.28 88 ALA A O 1
ATOM 718 N N . ASP A 1 89 ? 8.869 -9.369 15.483 1.00 57.31 89 ASP A N 1
ATOM 719 C CA . ASP A 1 89 ? 9.940 -8.517 16.017 1.00 57.31 89 ASP A CA 1
ATOM 720 C C . ASP A 1 89 ? 11.330 -8.943 15.510 1.00 57.31 89 ASP A C 1
ATOM 722 O O . ASP A 1 89 ? 12.240 -8.120 15.423 1.00 57.31 89 ASP A O 1
ATOM 726 N N . ASP A 1 90 ? 11.479 -10.211 15.115 1.00 52.41 90 ASP A N 1
ATOM 727 C CA . ASP A 1 90 ? 12.695 -10.817 14.556 1.00 52.41 90 ASP A CA 1
ATOM 728 C C . ASP A 1 90 ? 12.931 -10.444 13.080 1.00 52.41 90 ASP A C 1
ATOM 730 O O . ASP A 1 90 ? 14.068 -10.263 12.633 1.00 52.41 90 ASP A O 1
ATOM 734 N N . HIS A 1 91 ? 11.850 -10.263 12.324 1.00 50.47 91 HIS A N 1
ATOM 735 C CA . HIS A 1 91 ? 11.863 -9.921 10.909 1.00 50.47 91 HIS A CA 1
ATOM 736 C C . HIS A 1 91 ? 10.889 -8.777 10.623 1.00 50.47 91 HIS A C 1
ATOM 738 O O . HIS A 1 91 ? 9.900 -8.963 9.902 1.00 50.47 91 HIS A O 1
ATOM 744 N N . PRO A 1 92 ? 11.158 -7.562 11.147 1.00 54.62 92 PRO A N 1
ATOM 745 C CA . PRO A 1 92 ? 10.349 -6.410 10.800 1.00 54.62 92 PRO A CA 1
ATOM 746 C C . PRO A 1 92 ? 10.393 -6.274 9.282 1.00 54.62 92 PRO A C 1
ATOM 748 O O . PRO A 1 92 ? 11.479 -6.216 8.699 1.00 54.62 92 PRO A O 1
ATOM 751 N N . VAL A 1 93 ? 9.224 -6.241 8.633 1.00 56.41 93 VAL A N 1
ATOM 752 C CA . VAL A 1 93 ? 9.149 -5.955 7.198 1.00 56.41 93 VAL A CA 1
ATOM 753 C C . VAL A 1 93 ? 9.800 -4.591 6.996 1.00 56.41 93 VAL A C 1
ATOM 755 O O . VAL A 1 93 ? 9.217 -3.554 7.322 1.00 56.41 93 VAL A O 1
ATOM 758 N N . ARG A 1 94 ? 11.063 -4.603 6.553 1.00 51.50 94 ARG A N 1
ATOM 759 C CA . ARG A 1 94 ? 11.881 -3.402 6.440 1.00 51.50 94 ARG A CA 1
ATOM 760 C C . ARG A 1 94 ? 11.254 -2.522 5.373 1.00 51.50 94 ARG A C 1
ATOM 762 O O . ARG A 1 94 ? 11.150 -2.920 4.221 1.00 51.50 94 ARG A O 1
ATOM 769 N N . THR A 1 95 ? 10.806 -1.358 5.828 1.00 51.62 95 THR A N 1
ATOM 770 C CA . THR A 1 95 ? 10.527 -0.132 5.080 1.00 51.62 95 THR A CA 1
ATOM 771 C C . THR A 1 95 ? 10.059 -0.296 3.633 1.00 51.62 95 THR A C 1
ATOM 773 O O . THR A 1 95 ? 10.821 -0.596 2.717 1.00 51.62 95 THR A O 1
ATOM 776 N N . ASN A 1 96 ? 8.817 0.130 3.445 1.00 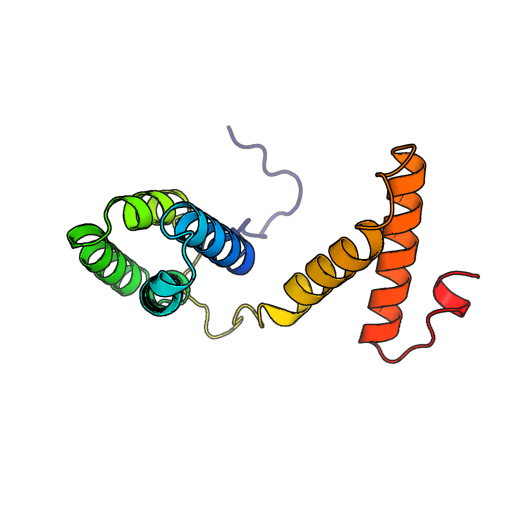54.41 96 ASN A N 1
ATOM 777 C CA . ASN A 1 96 ? 8.180 0.710 2.264 1.00 54.41 96 ASN A CA 1
ATOM 778 C C . ASN A 1 96 ? 9.169 1.233 1.202 1.00 54.41 96 ASN A C 1
ATOM 780 O O . ASN A 1 96 ? 8.977 1.000 0.016 1.00 54.41 96 ASN A O 1
ATOM 784 N N . SER A 1 97 ? 10.236 1.922 1.625 1.00 58.66 97 SER A N 1
ATOM 785 C CA . SER A 1 97 ? 11.131 2.700 0.771 1.00 58.66 97 SER A CA 1
ATOM 786 C C . SER A 1 97 ? 11.832 1.912 -0.336 1.00 58.66 97 SER A C 1
ATOM 788 O O . SER A 1 97 ? 11.969 2.462 -1.422 1.00 58.66 97 SER A O 1
ATOM 790 N N . LEU A 1 98 ? 12.272 0.667 -0.122 1.00 62.81 98 LEU A N 1
ATOM 791 C CA . LEU A 1 98 ? 13.053 -0.050 -1.144 1.00 62.81 98 LEU A CA 1
ATOM 792 C C . LEU A 1 98 ? 12.187 -0.451 -2.344 1.00 62.81 98 LEU A C 1
ATOM 794 O O . LEU A 1 98 ? 12.509 -0.109 -3.482 1.00 62.81 98 LEU A O 1
ATOM 798 N N . MET A 1 99 ? 11.052 -1.102 -2.085 1.00 67.00 99 MET A N 1
ATOM 799 C CA . MET A 1 99 ? 10.124 -1.516 -3.142 1.00 67.00 99 MET A CA 1
ATOM 800 C C . MET A 1 99 ? 9.391 -0.314 -3.742 1.00 67.00 99 MET A C 1
ATOM 802 O O . MET A 1 99 ? 9.301 -0.181 -4.960 1.00 67.00 99 MET A O 1
ATOM 806 N N . GLU A 1 100 ? 8.917 0.606 -2.901 1.00 71.06 100 GLU A N 1
ATOM 807 C CA . GLU A 1 100 ? 8.185 1.791 -3.346 1.00 71.06 100 GLU A CA 1
ATOM 808 C C . GLU A 1 100 ? 9.028 2.703 -4.227 1.00 71.06 100 GLU A C 1
ATOM 810 O O . GLU A 1 100 ? 8.549 3.179 -5.256 1.00 71.06 100 GLU A O 1
ATOM 815 N N . ARG A 1 101 ? 10.292 2.936 -3.853 1.00 76.44 101 ARG A N 1
ATOM 816 C CA . ARG A 1 101 ? 11.209 3.746 -4.656 1.00 76.44 101 ARG A CA 1
ATOM 817 C C . ARG A 1 101 ? 11.461 3.091 -6.005 1.00 76.44 101 ARG A C 1
ATOM 819 O O . ARG A 1 101 ? 11.386 3.791 -7.009 1.00 76.44 101 ARG A O 1
ATOM 826 N N . GLY A 1 102 ? 11.695 1.776 -6.030 1.00 77.19 102 GLY A N 1
ATOM 827 C CA . GLY A 1 102 ? 11.869 1.017 -7.269 1.00 77.19 102 GLY A CA 1
AT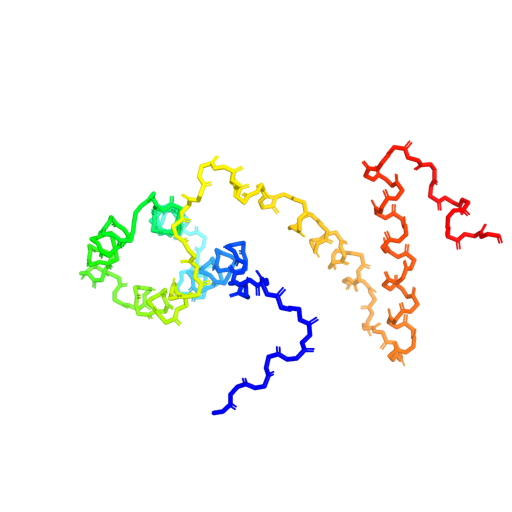OM 828 C C . GLY A 1 102 ? 10.669 1.161 -8.206 1.00 77.19 102 GLY A C 1
ATOM 829 O O . GLY A 1 102 ? 10.838 1.546 -9.361 1.00 77.19 102 GLY A O 1
ATOM 830 N N . PHE A 1 103 ? 9.449 0.953 -7.698 1.00 78.00 103 PHE A N 1
ATOM 831 C CA . PHE A 1 103 ? 8.225 1.077 -8.497 1.00 78.00 103 PHE A CA 1
ATOM 832 C C . PHE A 1 103 ? 7.930 2.510 -8.951 1.00 78.00 103 PHE A C 1
ATOM 834 O O . PHE A 1 103 ? 7.539 2.717 -10.100 1.00 78.00 103 PHE A O 1
ATOM 841 N N . ARG A 1 104 ? 8.110 3.511 -8.080 1.00 82.62 104 ARG A N 1
ATOM 842 C CA . ARG A 1 104 ? 7.891 4.924 -8.433 1.00 82.62 104 ARG A CA 1
ATOM 843 C C . ARG A 1 104 ? 8.877 5.393 -9.495 1.00 82.62 104 ARG A C 1
ATOM 845 O O . ARG A 1 104 ? 8.477 6.074 -10.434 1.00 82.62 104 ARG A O 1
ATOM 852 N N . GLU A 1 105 ? 10.146 5.025 -9.355 1.00 84.44 105 GLU A N 1
ATOM 853 C CA . GLU A 1 105 ? 11.205 5.413 -10.288 1.00 84.44 105 GLU A CA 1
ATOM 854 C C . GLU A 1 105 ? 11.032 4.695 -11.633 1.00 84.44 105 GLU A C 1
ATOM 856 O O . GLU A 1 105 ? 11.139 5.346 -12.670 1.00 84.44 105 GLU A O 1
ATOM 861 N N . LEU A 1 106 ? 10.630 3.416 -11.626 1.00 84.56 106 LEU A N 1
ATOM 862 C CA . LEU A 1 106 ? 10.253 2.681 -12.836 1.00 84.56 106 LEU A CA 1
ATOM 863 C C . LEU A 1 106 ? 9.098 3.386 -13.558 1.00 84.56 106 LEU A C 1
ATOM 865 O O . LEU A 1 106 ? 9.256 3.790 -14.707 1.00 84.56 106 LEU A O 1
ATOM 869 N N . ARG A 1 107 ? 7.979 3.641 -12.858 1.00 83.56 107 ARG A N 1
ATOM 870 C CA . ARG A 1 107 ? 6.817 4.352 -13.422 1.00 83.56 107 ARG A CA 1
ATOM 871 C C . ARG A 1 107 ? 7.185 5.731 -13.957 1.00 83.56 107 ARG A C 1
ATOM 873 O O . ARG A 1 107 ? 6.710 6.118 -15.016 1.00 83.56 107 ARG A O 1
ATOM 880 N N . ARG A 1 108 ? 8.025 6.492 -13.248 1.00 85.25 108 ARG A N 1
ATOM 881 C CA . ARG A 1 108 ? 8.455 7.830 -13.685 1.00 85.25 108 ARG A CA 1
ATOM 882 C C . ARG A 1 108 ? 9.201 7.776 -15.017 1.00 85.25 108 ARG A C 1
ATOM 884 O O . ARG A 1 108 ? 9.007 8.665 -15.841 1.00 85.25 108 ARG A O 1
ATOM 891 N N . ARG A 1 109 ? 10.047 6.762 -15.209 1.00 83.94 109 ARG A N 1
ATOM 892 C CA . ARG A 1 109 ? 10.877 6.583 -16.410 1.00 83.94 109 ARG A CA 1
ATOM 893 C C . ARG A 1 109 ? 10.091 6.020 -17.582 1.00 83.94 109 ARG A C 1
ATOM 895 O O . ARG A 1 109 ? 10.338 6.427 -18.708 1.00 83.94 109 ARG A O 1
ATOM 902 N N . THR A 1 110 ? 9.127 5.146 -17.311 1.00 87.06 110 THR A N 1
ATOM 903 C CA . THR A 1 110 ? 8.256 4.592 -18.349 1.00 87.06 110 THR A CA 1
ATOM 904 C C . THR A 1 110 ? 7.092 5.514 -18.701 1.00 87.06 110 THR A C 1
ATOM 906 O O . THR A 1 110 ? 6.495 5.327 -19.747 1.00 87.06 110 THR A O 1
ATOM 909 N N . ARG A 1 111 ? 6.767 6.532 -17.887 1.00 84.38 111 ARG A N 1
ATOM 910 C CA . ARG A 1 111 ? 5.639 7.452 -18.143 1.00 84.38 111 ARG A CA 1
ATOM 911 C C . ARG A 1 111 ? 5.728 8.177 -19.487 1.00 84.38 111 ARG A C 1
ATOM 913 O O . ARG A 1 111 ? 4.699 8.500 -20.060 1.00 84.38 111 ARG A O 1
ATOM 920 N N . THR A 1 112 ? 6.936 8.495 -19.946 1.00 82.94 112 THR A N 1
ATOM 921 C CA . THR A 1 112 ? 7.160 9.172 -21.236 1.00 82.94 112 THR A CA 1
ATOM 922 C C . THR A 1 112 ? 7.268 8.200 -22.405 1.00 82.94 112 THR A C 1
ATOM 924 O O . THR A 1 112 ? 7.376 8.637 -23.544 1.00 82.94 112 THR A O 1
ATOM 927 N N . MET A 1 113 ? 7.297 6.897 -22.129 1.00 83.44 113 MET A N 1
ATOM 928 C CA . MET A 1 113 ? 7.234 5.859 -23.145 1.00 83.44 113 MET A CA 1
ATOM 929 C C . MET A 1 113 ? 5.746 5.614 -23.389 1.00 83.44 113 MET A C 1
ATOM 931 O O . MET A 1 113 ? 5.015 5.352 -22.435 1.00 83.44 113 MET A O 1
ATOM 935 N N . ASP A 1 114 ? 5.283 5.741 -24.628 1.00 79.00 114 ASP A N 1
ATOM 936 C CA . ASP A 1 114 ? 3.892 5.475 -25.027 1.00 79.00 114 ASP A CA 1
ATOM 937 C C . ASP A 1 114 ? 3.591 3.960 -25.009 1.00 79.00 114 ASP A C 1
ATOM 939 O O . ASP A 1 114 ? 3.245 3.335 -26.005 1.00 79.00 114 ASP A O 1
ATOM 943 N N . GLY A 1 115 ? 3.858 3.327 -23.865 1.00 79.00 115 GLY A N 1
ATOM 944 C CA . GLY A 1 115 ? 3.929 1.882 -23.710 1.00 79.00 115 GLY A CA 1
ATOM 945 C C . GLY A 1 115 ? 5.224 1.256 -24.241 1.00 79.00 115 GLY A C 1
ATOM 946 O O . GLY A 1 115 ? 6.141 1.916 -24.736 1.00 79.00 115 GLY A O 1
ATOM 947 N N . PHE A 1 116 ? 5.307 -0.065 -24.090 1.00 86.94 116 PHE A N 1
ATOM 948 C CA . PHE A 1 116 ? 6.328 -0.880 -24.740 1.00 86.94 116 PHE A CA 1
ATOM 949 C C . PHE A 1 116 ? 5.760 -1.408 -26.059 1.00 86.94 116 PHE A C 1
ATOM 951 O O . PHE A 1 116 ? 4.668 -1.966 -26.071 1.00 86.94 116 PHE A O 1
ATOM 958 N N . GLY A 1 117 ? 6.506 -1.279 -27.158 1.00 85.62 117 GLY A N 1
ATOM 959 C CA . GLY A 1 117 ? 6.069 -1.757 -28.479 1.00 85.62 117 GLY A CA 1
ATOM 960 C C . GLY A 1 117 ? 6.054 -3.284 -28.645 1.00 85.62 117 GLY A C 1
ATOM 961 O O . GLY A 1 117 ? 5.631 -3.780 -29.683 1.00 85.62 117 GLY A O 1
ATOM 962 N N . SER A 1 118 ? 6.550 -4.036 -27.657 1.00 91.19 118 SER A N 1
ATOM 963 C CA . SER A 1 118 ? 6.469 -5.499 -27.588 1.00 91.19 118 SER A CA 1
ATOM 964 C C . SER A 1 118 ? 6.782 -6.003 -26.176 1.00 91.19 118 SER A C 1
ATOM 966 O O . SER A 1 118 ? 7.487 -5.333 -25.412 1.00 91.19 118 SER A O 1
ATOM 968 N N . ASP A 1 119 ? 6.337 -7.220 -25.857 1.00 92.31 119 ASP A N 1
ATOM 969 C CA . ASP A 1 119 ? 6.681 -7.903 -24.602 1.00 92.31 119 ASP A CA 1
ATOM 970 C C . ASP A 1 119 ? 8.192 -8.122 -24.467 1.00 92.31 119 ASP A C 1
ATOM 972 O O . ASP A 1 119 ? 8.754 -7.963 -23.384 1.00 92.31 119 ASP A O 1
ATOM 976 N N . GLN A 1 120 ? 8.877 -8.412 -25.578 1.00 92.69 120 GLN A N 1
ATOM 977 C CA . GLN A 1 120 ? 10.332 -8.545 -25.594 1.00 92.69 120 GLN A CA 1
ATOM 978 C C . GLN A 1 120 ? 11.024 -7.215 -25.267 1.00 92.69 120 GLN A C 1
ATOM 980 O O . GLN A 1 120 ? 11.980 -7.186 -24.491 1.00 92.69 120 GLN A O 1
ATOM 985 N N . GLY A 1 121 ? 10.533 -6.103 -25.823 1.00 87.94 121 GLY A N 1
ATOM 986 C CA . GLY A 1 121 ? 11.030 -4.767 -25.497 1.00 87.94 121 GLY A CA 1
ATOM 987 C C . GLY A 1 121 ? 10.815 -4.423 -24.023 1.00 87.94 121 GLY A C 1
ATOM 988 O O . GLY A 1 121 ? 11.725 -3.907 -23.370 1.00 87.94 121 GLY A O 1
ATOM 989 N N . ALA A 1 122 ? 9.651 -4.782 -23.474 1.00 89.19 122 ALA A N 1
ATOM 990 C CA . ALA A 1 122 ? 9.378 -4.656 -22.049 1.00 89.19 122 ALA A CA 1
ATOM 991 C C . ALA A 1 122 ? 10.361 -5.495 -21.219 1.00 89.19 122 ALA A C 1
ATOM 993 O O . ALA A 1 122 ? 10.984 -4.962 -20.302 1.00 89.19 122 ALA A O 1
ATOM 994 N N . ALA A 1 123 ? 10.553 -6.774 -21.545 1.00 89.69 123 ALA A N 1
ATOM 995 C CA . ALA A 1 123 ? 11.464 -7.665 -20.826 1.00 89.69 123 ALA A CA 1
ATOM 996 C C . ALA A 1 123 ? 12.905 -7.131 -20.812 1.00 89.69 123 ALA A C 1
ATOM 998 O O . ALA A 1 123 ? 13.522 -7.052 -19.748 1.00 89.69 123 ALA A O 1
ATOM 999 N N . ASN A 1 124 ? 13.407 -6.682 -21.967 1.00 89.25 124 ASN A N 1
ATOM 1000 C CA . ASN A 1 124 ? 14.744 -6.101 -22.087 1.00 89.25 124 ASN A CA 1
ATOM 1001 C C . ASN A 1 124 ? 14.890 -4.853 -21.211 1.00 89.25 124 ASN A C 1
ATOM 1003 O O . ASN A 1 124 ? 15.849 -4.737 -20.451 1.00 89.25 124 ASN A O 1
ATOM 1007 N N . PHE A 1 125 ? 13.916 -3.940 -21.254 1.00 89.69 125 PHE A N 1
ATOM 1008 C CA . PHE A 1 125 ? 13.939 -2.747 -20.410 1.00 89.69 125 PHE A CA 1
ATOM 1009 C C . PHE A 1 125 ? 13.960 -3.096 -18.915 1.00 89.69 125 PHE A C 1
ATOM 1011 O O . PHE A 1 125 ? 14.769 -2.546 -18.167 1.00 89.69 125 PHE A O 1
ATOM 1018 N N . HIS A 1 126 ? 13.107 -4.028 -18.474 1.00 89.62 126 HIS A N 1
ATOM 1019 C CA . HIS A 1 126 ? 13.054 -4.444 -17.071 1.00 89.62 126 HIS A CA 1
ATOM 1020 C C . HIS A 1 126 ? 14.361 -5.107 -16.617 1.00 89.62 126 HIS A C 1
ATOM 1022 O O . HIS A 1 126 ? 14.794 -4.867 -15.491 1.00 89.62 126 HIS A O 1
ATOM 1028 N N . LEU A 1 127 ? 15.018 -5.891 -17.476 1.00 88.94 127 LEU A N 1
ATOM 1029 C CA . LEU A 1 127 ? 16.318 -6.488 -17.171 1.00 88.94 127 LEU A CA 1
ATOM 1030 C C . LEU A 1 127 ? 17.389 -5.415 -16.935 1.00 88.94 127 LEU A C 1
ATOM 1032 O O . LEU A 1 127 ? 18.004 -5.393 -15.868 1.00 88.94 127 LEU A O 1
ATOM 1036 N N . LEU A 1 128 ? 17.563 -4.488 -17.883 1.00 89.31 128 LEU A N 1
ATOM 1037 C CA . LEU A 1 128 ? 18.547 -3.402 -17.760 1.00 89.31 128 LEU A CA 1
ATOM 1038 C C . LEU A 1 128 ? 18.247 -2.523 -16.537 1.00 89.31 128 LEU A C 1
ATOM 1040 O O . LEU A 1 128 ? 19.157 -2.101 -15.822 1.00 89.31 128 LEU A O 1
ATOM 1044 N N . TRP A 1 129 ? 16.964 -2.294 -16.249 1.00 88.50 129 TRP A N 1
ATOM 1045 C CA . TRP A 1 129 ? 16.524 -1.584 -15.054 1.00 88.50 129 TRP A CA 1
ATOM 1046 C C . TRP A 1 129 ? 16.940 -2.286 -13.757 1.00 88.50 129 TRP A C 1
ATOM 1048 O O . TRP A 1 129 ? 17.463 -1.638 -12.849 1.00 88.50 129 TRP A O 1
ATOM 1058 N N . MET A 1 130 ? 16.721 -3.600 -13.657 1.00 87.44 130 MET A N 1
ATOM 1059 C CA . MET A 1 130 ? 17.095 -4.379 -12.475 1.00 87.44 130 MET A CA 1
ATOM 1060 C C . MET A 1 130 ? 18.610 -4.401 -12.263 1.00 87.44 130 MET A C 1
ATOM 1062 O O . MET A 1 130 ? 19.054 -4.197 -11.132 1.00 87.44 130 MET A O 1
ATOM 1066 N N . LEU A 1 131 ? 19.394 -4.588 -13.331 1.00 87.88 131 LEU A N 1
ATOM 1067 C CA . LEU A 1 131 ? 20.861 -4.556 -13.282 1.00 87.88 131 LEU A CA 1
ATOM 1068 C C . LEU A 1 131 ? 21.358 -3.197 -12.775 1.00 87.88 131 LEU A C 1
ATOM 1070 O O . LEU A 1 131 ? 22.108 -3.123 -11.798 1.00 87.88 131 LEU A O 1
ATOM 1074 N N . LYS A 1 132 ? 20.828 -2.110 -13.349 1.00 88.19 132 LYS A N 1
ATOM 1075 C CA . LYS A 1 132 ? 21.109 -0.739 -12.915 1.00 88.19 132 LYS A CA 1
ATOM 1076 C C . LYS A 1 132 ? 20.799 -0.511 -11.437 1.00 88.19 132 LYS A C 1
ATOM 1078 O O . LYS A 1 132 ? 21.634 0.010 -10.698 1.00 88.19 132 LYS A O 1
ATOM 1083 N N . GLU A 1 133 ? 19.579 -0.827 -10.999 1.00 86.06 133 GLU A N 1
ATOM 1084 C CA . GLU A 1 133 ? 19.149 -0.543 -9.627 1.00 86.06 133 GLU A CA 1
ATOM 1085 C C . GLU A 1 133 ? 19.880 -1.417 -8.603 1.00 86.06 133 GLU A C 1
ATOM 1087 O O . GLU A 1 133 ? 20.172 -0.941 -7.501 1.00 86.06 133 GLU A O 1
ATOM 1092 N N . ASN A 1 134 ? 20.240 -2.654 -8.962 1.00 85.31 134 ASN A N 1
ATOM 1093 C CA . ASN A 1 134 ? 21.093 -3.505 -8.140 1.00 85.31 134 ASN A CA 1
ATOM 1094 C C . ASN A 1 134 ? 22.495 -2.900 -7.975 1.00 85.31 134 ASN A C 1
ATOM 1096 O O . ASN A 1 134 ? 22.944 -2.730 -6.839 1.00 85.31 134 ASN A O 1
ATOM 1100 N N . ALA A 1 135 ? 23.158 -2.523 -9.071 1.00 86.56 135 ALA A N 1
ATOM 1101 C CA . ALA A 1 135 ? 24.471 -1.882 -9.030 1.00 86.56 135 ALA A CA 1
ATOM 1102 C C . ALA A 1 135 ? 24.437 -0.598 -8.182 1.00 86.56 135 ALA A C 1
ATOM 1104 O O . ALA A 1 135 ? 25.192 -0.472 -7.217 1.00 86.56 135 ALA A O 1
ATOM 1105 N N . ARG A 1 136 ? 23.449 0.278 -8.427 1.00 85.25 136 ARG A N 1
ATOM 1106 C CA . ARG A 1 136 ? 23.228 1.514 -7.657 1.00 85.25 136 ARG A CA 1
ATOM 1107 C C . ARG A 1 136 ? 23.039 1.257 -6.160 1.00 85.25 136 ARG A C 1
ATOM 1109 O O . ARG A 1 136 ? 23.547 2.016 -5.340 1.00 85.25 136 ARG A O 1
ATOM 1116 N N . THR A 1 137 ? 22.276 0.229 -5.790 1.00 82.75 137 THR A N 1
ATOM 1117 C CA . THR A 1 137 ? 21.981 -0.088 -4.379 1.00 82.75 137 THR A CA 1
ATOM 1118 C C . THR A 1 137 ? 23.209 -0.637 -3.650 1.00 82.75 137 THR A C 1
ATOM 1120 O O . THR A 1 137 ? 23.334 -0.438 -2.446 1.00 82.75 137 THR A O 1
ATOM 1123 N N . ASN A 1 138 ? 24.137 -1.255 -4.383 1.00 85.50 138 ASN A N 1
ATOM 1124 C CA . ASN A 1 138 ? 25.390 -1.797 -3.859 1.00 85.50 138 ASN A CA 1
ATOM 1125 C C . ASN A 1 138 ? 26.589 -0.845 -4.034 1.00 85.50 138 ASN A C 1
ATOM 1127 O O . ASN A 1 138 ? 27.720 -1.252 -3.791 1.00 85.50 138 ASN A O 1
ATOM 1131 N N . GLY A 1 139 ? 26.370 0.402 -4.473 1.00 87.38 139 GLY A N 1
ATOM 1132 C CA . GLY A 1 139 ? 27.447 1.379 -4.681 1.00 87.38 139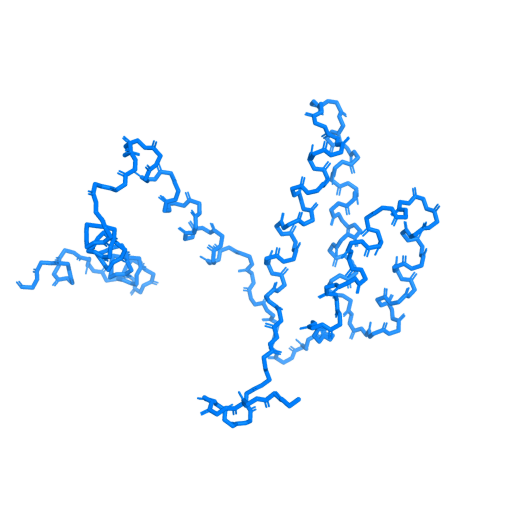 GLY A CA 1
ATOM 1133 C C . GLY A 1 139 ? 28.415 1.015 -5.813 1.00 87.38 139 GLY A C 1
ATOM 1134 O O . GLY A 1 139 ? 29.559 1.457 -5.798 1.00 87.38 139 GLY A O 1
ATOM 1135 N N . ARG A 1 140 ? 27.972 0.197 -6.773 1.00 89.56 140 ARG A N 1
ATOM 1136 C CA . ARG A 1 140 ? 28.753 -0.241 -7.937 1.00 89.56 140 ARG A CA 1
ATOM 1137 C C . ARG A 1 140 ? 28.400 0.602 -9.163 1.00 89.56 140 ARG A C 1
ATOM 1139 O O . ARG A 1 140 ? 27.270 1.086 -9.274 1.00 89.56 140 ARG A O 1
ATOM 1146 N N . ASP A 1 141 ? 29.354 0.760 -10.080 1.00 87.69 141 ASP A N 1
ATOM 1147 C CA . ASP A 1 141 ? 29.067 1.336 -11.396 1.00 87.69 141 ASP A CA 1
ATOM 1148 C C . ASP A 1 141 ? 28.148 0.390 -12.176 1.00 87.69 141 ASP A C 1
ATOM 1150 O O . ASP A 1 141 ? 28.350 -0.822 -12.192 1.00 87.69 141 ASP A O 1
ATOM 1154 N N . TYR A 1 142 ? 27.104 0.947 -12.782 1.00 85.00 142 TYR A N 1
ATOM 1155 C CA . TYR A 1 142 ? 26.099 0.178 -13.501 1.00 85.00 142 TYR A CA 1
ATOM 1156 C C . TYR A 1 142 ? 26.409 0.042 -14.990 1.00 85.00 142 TYR A C 1
ATOM 1158 O O . TYR A 1 142 ? 25.840 -0.838 -15.629 1.00 85.00 142 TYR A O 1
ATOM 1166 N N . LEU A 1 143 ? 27.258 0.897 -15.572 1.00 86.12 143 LEU A N 1
ATOM 1167 C CA . LEU A 1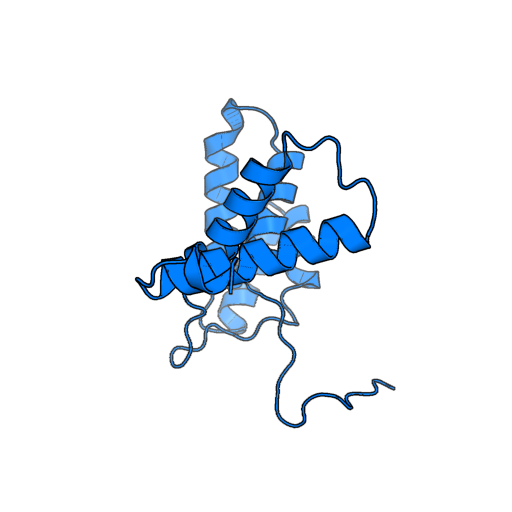 143 ? 27.564 0.817 -17.004 1.00 86.12 143 LEU A CA 1
ATOM 1168 C C . LEU A 1 143 ? 28.187 -0.538 -17.390 1.00 86.12 143 LEU A C 1
ATOM 1170 O O . LEU A 1 143 ? 27.661 -1.146 -18.321 1.00 86.12 143 LEU A O 1
ATOM 1174 N N . PRO A 1 144 ? 29.177 -1.078 -16.649 1.00 84.81 144 PRO A N 1
ATOM 1175 C CA . PRO A 1 144 ? 29.744 -2.401 -16.935 1.00 84.81 144 PRO A CA 1
ATOM 1176 C C . PRO A 1 144 ? 28.765 -3.567 -16.717 1.00 84.81 144 PRO A C 1
ATOM 1178 O O . PRO A 1 144 ? 28.962 -4.651 -17.246 1.00 84.81 144 PRO A O 1
ATOM 1181 N N . GLU A 1 145 ? 27.713 -3.364 -15.921 1.00 76.56 145 GLU A N 1
ATOM 1182 C CA . GLU A 1 145 ? 26.699 -4.388 -15.619 1.00 76.56 145 GLU A CA 1
ATOM 1183 C C . GLU A 1 145 ? 25.614 -4.464 -16.706 1.00 76.56 145 GLU A C 1
ATOM 1185 O O . GLU A 1 145 ? 24.964 -5.491 -16.879 1.00 76.56 145 GLU A O 1
ATOM 1190 N N . ILE A 1 146 ? 25.383 -3.358 -17.419 1.00 78.44 146 ILE A N 1
ATOM 1191 C CA . ILE A 1 146 ? 24.354 -3.217 -18.463 1.00 78.44 146 ILE A CA 1
ATOM 1192 C C . ILE A 1 146 ? 24.962 -3.412 -19.859 1.00 78.44 146 ILE A C 1
ATOM 1194 O O . ILE A 1 146 ? 24.271 -3.870 -20.769 1.00 78.44 146 ILE A O 1
ATOM 1198 N N . LEU A 1 147 ? 26.237 -3.056 -20.020 1.00 77.94 147 LEU A N 1
ATOM 1199 C CA . LEU A 1 147 ? 27.024 -3.170 -21.246 1.00 77.94 147 LEU A CA 1
ATOM 1200 C C . LEU A 1 147 ? 28.267 -4.039 -20.968 1.00 77.94 147 LEU A C 1
ATOM 1202 O O . LEU A 1 147 ? 29.351 -3.478 -20.787 1.00 77.94 147 LEU A O 1
ATOM 1206 N N . PRO A 1 148 ? 28.108 -5.371 -20.853 1.00 59.47 148 PRO A N 1
ATOM 1207 C CA . PRO A 1 148 ? 29.237 -6.284 -20.697 1.00 59.47 148 PRO A CA 1
ATOM 1208 C C . PRO A 1 148 ? 30.110 -6.366 -21.957 1.00 59.47 148 PRO A C 1
ATOM 1210 O O . PRO A 1 148 ? 29.572 -6.182 -23.076 1.00 59.47 148 PRO A O 1
#

Foldseek 3Di:
DDDPPDDPPDQQADDLLVVLVVLLVVLCVVPVDPVCVVVSVVSSVLSCCLQQPQDPVSNVVSLVVCCVPPVVSSVVCVVRSVRHHHQDPVCGPPDPCPVVVLVVVVCVVCVPPPDQPDPVSVVLVVVLSVLCVVCVVVVHDSCVSNPD

=== Feature glossary ===
Legend for the data blocks above and below:

— What the protein is —

The amino-acid sequence is the protein's primary structure: the linear order of residues from the N-terminus to the C-terminus, written in one-letter code. Everything else here — the 3D coordinates, the secondary structure, the domain annotations — is ultimately a consequence of this string.

Database cross-references. InterPro integrates a dozen domain/family signature databases into unified entries with residue-range hits. GO terms attach function/process/location labels with evidence codes. CATH codes position the fold in a four-level structural taxonomy. Organism is the NCBI-taxonomy species name.

— Where its atoms are —

The mmCIF block holds the 3D Cartesian coordinates of each backbone atom (N, Cα, C, O) in ångströms. mmCIF is the PDB's canonical archive format — a tagged-loop text representation of the atomic model.

The six renders are orthographic views along the three Cartesian axes in both directions. Representation (cartoon, sticks, or surface) and color scheme (sequence-rainbow or by-chain) vary across proteins so the training set covers all the common visualization conventions.

— Local backbone conformation —

Secondary structure is the local, repeating backbone conformation. DSSP classifies it into eight states by reading the hydrogen-bond network: three helix types (H, G, I), two β types (E, B), two non-regular types (T, S), and unstructured coil (-).

SS3 is a coarse helix/strand/coil call (letters a/b/c) made by the P-SEA algorithm from inter-Cα distances and dihedrals. It is less detailed than DSSP but needs only Cα positions.

Backbone dihedral angles. Every residue except chain termini has a φ (preceding-C → N → Cα → C) and a ψ (N → Cα → C → next-N). They are reported in degrees following the IUPAC sign convention. Secondary structure is essentially a statement about which (φ, ψ) basin each residue occupies.

— Global shape and packing —

The geometric summary reports three shape descriptors. Rg (radius of gyration) measures how spread out the Cα atoms are about their centre of mass; compact globular proteins have small Rg, elongated or unfolded ones large. Cα contacts (<8 Å, |i−j|>4) count long-range residue pairs in spatial proximity — high for tightly packed folds, near zero for rods or random coil. The bounding-box extents give the protein's footprint along x, y, z in Å.

Solvent accessibility: the surface area of each residue that a 1.4 Å water probe can touch, in Å². When only backbone atoms are present the absolute values are lower than full-atom SASA (side chains contribute most of the area) and are flagged as backbone-only.

Plot images: a contact map (which residues are close in 3D, as an N×N binary image), a Ramachandran scatter (backbone torsion angles, revealing secondary-structure composition at a glance), and — for AlphaFold structures — a PAE heatmap (pairwise prediction confidence).

— Structural neighborhood —

Foldseek's 3Di representation compresses backbone geometry into a per-residue letter drawn from a learned twenty-state alphabet. It captures the tertiary interaction pattern around each residue — which residues are packed against it in space, regardless of where they are in sequence.

Structural nearest neighbors (via Foldseek easy-search vs the PDB). Reported per hit: target PDB id, E-value, and alignment TM-score. A TM-score above ~0.5 is the conventional threshold for 'same fold'.

— Confidence and disorder —

pLDDT (predicted Local Distance Difference Test) is AlphaFold's per-residue confidence score, ranging from 0 to 100. Values above 90 indicate high confidence (typically well-packed cores); 70–90 is confident; 50–70 low confidence; below 50 usually means the region is disordered or the prediction is unreliable there. AlphaFold stores pLDDT in the mmCIF B-factor column.

For experimental (PDB) structures, the B-factor (temperature factor) quantifies the positional spread of each atom in the crystal — a combination of thermal vibration and static disorder — in units of Å². High B-factors mark flexible loops or poorly resolved regions; low B-factors mark the rigid, well-ordered core.

Predicted Aligned Error (PAE) is an AlphaFold confidence matrix: entry (i, j) is the expected error in the position of residue j, in ångströms, when the prediction is superimposed on the true structure at residue i. Low PAE within a block of residues means that block is internally rigid and well-predicted; high PAE between two blocks means their relative placement is uncertain even if each block individually is confident.